Protein AF-A0A9X3PPE7-F1 (afdb_monomer_lite)

Radius of gyration: 12.94 Å; chains: 1; bounding box: 35×31×33 Å

Organism: NCBI:txid256034

Sequence (92 aa):
MNPERIVLGRFTLEHRRIEVYQVAGGSTTSVRLRRIGPEPAVDLGYINRIGSPFARLHLYRAEWSKSLRRIAVDHTTRIWSHAARHEAEVEG

Secondary structure (DSSP, 8-state):
-PPPEEEEEEEEETTEEEEEEEETTS-TT-EEEEEEESSSPEEEEEEESTTSTT-EEEESS----HHHHHHHHHHHHHHHHHHHHHHHHH--

Structure (mmCIF, N/CA/C/O backbone):
data_AF-A0A9X3PPE7-F1
#
_entry.id   AF-A0A9X3PPE7-F1
#
loop_
_atom_site.group_PDB
_atom_site.id
_atom_site.type_symbol
_atom_site.label_atom_id
_atom_site.label_alt_id
_atom_site.label_comp_id
_atom_site.label_asym_id
_atom_site.label_entity_id
_atom_site.label_seq_id
_atom_site.pdbx_PDB_ins_code
_atom_site.Cartn_x
_atom_site.Cartn_y
_atom_site.Cartn_z
_atom_site.occupancy
_atom_site.B_iso_or_equiv
_atom_site.auth_seq_id
_atom_site.auth_comp_id
_atom_site.auth_asym_id
_atom_site.auth_atom_id
_atom_site.pdbx_PDB_model_num
ATOM 1 N N . MET A 1 1 ? 6.331 10.694 -21.206 1.00 50.62 1 MET A N 1
ATOM 2 C CA . MET A 1 1 ? 6.121 9.241 -21.029 1.00 50.62 1 MET A CA 1
ATOM 3 C C . MET A 1 1 ? 5.657 9.001 -19.604 1.00 50.62 1 MET A C 1
ATOM 5 O O . MET A 1 1 ? 6.265 9.553 -18.696 1.00 50.62 1 MET A O 1
ATOM 9 N N . ASN A 1 2 ? 4.564 8.263 -19.398 1.00 61.16 2 ASN A N 1
ATOM 10 C CA . ASN A 1 2 ? 4.196 7.834 -18.048 1.00 61.16 2 ASN A CA 1
ATOM 11 C C . ASN A 1 2 ? 5.215 6.780 -17.601 1.00 61.16 2 ASN A C 1
ATOM 13 O O . ASN A 1 2 ? 5.463 5.860 -18.378 1.00 61.16 2 ASN A O 1
ATOM 17 N N . PRO A 1 3 ? 5.819 6.908 -16.409 1.00 72.06 3 PRO A N 1
ATOM 18 C CA . PRO A 1 3 ? 6.760 5.908 -15.936 1.00 72.06 3 PRO A CA 1
ATOM 19 C C . PRO A 1 3 ? 6.060 4.553 -15.817 1.00 72.06 3 PRO A C 1
ATOM 21 O O . PRO A 1 3 ? 4.904 4.481 -15.379 1.00 72.06 3 PRO A O 1
ATOM 24 N N . GLU A 1 4 ? 6.763 3.499 -16.217 1.00 86.62 4 GLU A N 1
ATOM 25 C CA . GLU A 1 4 ? 6.275 2.131 -16.112 1.00 86.62 4 GLU A CA 1
ATOM 26 C C . GLU A 1 4 ? 6.009 1.775 -14.641 1.00 86.62 4 GLU A C 1
ATOM 28 O O . GLU A 1 4 ? 6.740 2.180 -13.729 1.00 86.62 4 GLU A O 1
ATOM 33 N N . ARG A 1 5 ? 4.890 1.086 -14.404 1.00 91.62 5 ARG A N 1
ATOM 34 C CA . ARG A 1 5 ? 4.392 0.752 -13.067 1.00 91.62 5 ARG A CA 1
ATOM 35 C C . ARG A 1 5 ? 4.511 -0.751 -12.864 1.00 91.62 5 ARG A C 1
ATOM 37 O O . ARG A 1 5 ? 3.889 -1.509 -13.599 1.00 91.62 5 ARG A O 1
ATOM 44 N N . ILE A 1 6 ? 5.234 -1.156 -11.828 1.00 93.25 6 ILE A N 1
ATOM 45 C CA . ILE A 1 6 ? 5.348 -2.555 -11.414 1.00 93.25 6 ILE A CA 1
ATOM 46 C C . ILE A 1 6 ? 4.317 -2.780 -10.311 1.00 93.25 6 ILE A C 1
ATOM 48 O O . ILE A 1 6 ? 4.453 -2.248 -9.207 1.00 93.25 6 ILE A O 1
ATOM 52 N N . VAL A 1 7 ? 3.236 -3.496 -10.621 1.00 94.81 7 VAL A N 1
ATOM 53 C CA . VAL A 1 7 ? 2.175 -3.785 -9.648 1.00 94.81 7 VAL A CA 1
ATOM 54 C C . VAL A 1 7 ? 2.651 -4.879 -8.700 1.00 94.81 7 VAL A C 1
ATOM 56 O O . VAL A 1 7 ? 2.870 -6.007 -9.121 1.00 94.81 7 VAL A O 1
ATOM 59 N N . LEU A 1 8 ? 2.761 -4.546 -7.415 1.00 94.88 8 LEU A N 1
ATOM 60 C CA . LEU A 1 8 ? 3.166 -5.491 -6.372 1.00 94.88 8 LEU A CA 1
ATOM 61 C C . LEU A 1 8 ? 1.983 -6.312 -5.859 1.00 94.88 8 LEU A C 1
ATOM 63 O O . LEU A 1 8 ? 2.134 -7.442 -5.410 1.00 94.88 8 LEU A O 1
ATOM 67 N N . GLY A 1 9 ? 0.788 -5.724 -5.876 1.00 96.56 9 GLY A N 1
ATOM 68 C CA . GLY A 1 9 ? -0.409 -6.387 -5.387 1.00 96.56 9 GLY A CA 1
ATOM 69 C C . GLY A 1 9 ? -1.582 -5.440 -5.208 1.00 96.56 9 GLY A C 1
ATOM 70 O O . GLY A 1 9 ? -1.527 -4.251 -5.531 1.00 96.56 9 GLY A O 1
ATOM 71 N N . ARG A 1 10 ? -2.687 -5.988 -4.705 1.00 97.44 10 ARG A N 1
ATOM 72 C CA . ARG A 1 10 ? -3.953 -5.271 -4.540 1.00 97.44 10 ARG A CA 1
ATOM 73 C C . ARG A 1 10 ? -4.617 -5.662 -3.228 1.00 97.44 10 ARG A C 1
ATOM 75 O O . ARG A 1 10 ? -4.509 -6.804 -2.796 1.00 97.44 10 ARG A O 1
ATOM 82 N N . PHE A 1 11 ? -5.339 -4.728 -2.620 1.00 97.44 11 PHE A N 1
ATOM 83 C CA . PHE A 1 11 ? -6.168 -4.993 -1.447 1.00 97.44 11 PHE A CA 1
ATOM 84 C C . PHE A 1 11 ? -7.439 -4.145 -1.460 1.00 97.44 11 PHE A C 1
ATOM 86 O O . PHE A 1 11 ? -7.536 -3.147 -2.176 1.00 97.44 11 PHE A O 1
ATOM 93 N N . THR A 1 12 ? -8.420 -4.547 -0.660 1.00 96.00 12 THR A N 1
ATOM 94 C CA . THR A 1 12 ? -9.650 -3.781 -0.460 1.00 96.00 12 THR A CA 1
ATOM 95 C C . THR A 1 12 ? -9.541 -2.983 0.833 1.00 96.00 12 THR A C 1
ATOM 97 O O . THR A 1 12 ? -9.169 -3.523 1.872 1.00 96.00 12 THR A O 1
ATOM 100 N N . LEU A 1 13 ? -9.869 -1.697 0.769 1.00 94.25 13 LEU A N 1
ATOM 101 C CA . LEU A 1 13 ? -9.977 -0.807 1.916 1.00 94.25 13 LEU A CA 1
ATOM 102 C C . LEU A 1 13 ? -11.378 -0.200 1.908 1.00 94.25 13 LEU A C 1
ATOM 104 O O . LEU A 1 13 ? -11.675 0.671 1.088 1.00 94.25 13 LEU A O 1
ATOM 108 N N . GLU A 1 14 ? -12.241 -0.678 2.803 1.00 92.94 14 GLU A N 1
ATOM 109 C CA . GLU A 1 14 ? -13.679 -0.376 2.784 1.00 92.94 14 GLU A CA 1
ATOM 110 C C . GLU A 1 14 ? -14.308 -0.771 1.431 1.00 92.94 14 GLU A C 1
ATOM 112 O O . GLU A 1 14 ? -14.241 -1.926 1.029 1.00 92.94 14 GLU A O 1
ATOM 117 N N . HIS A 1 15 ? -14.889 0.182 0.699 1.00 92.06 15 HIS A N 1
ATOM 118 C CA . HIS A 1 15 ? -15.454 -0.005 -0.642 1.00 92.06 15 HIS A CA 1
ATOM 119 C C . HIS A 1 15 ? -14.434 0.266 -1.765 1.00 92.06 15 HIS A C 1
ATOM 121 O O . HIS A 1 15 ? -14.794 0.289 -2.942 1.00 92.06 15 HIS A O 1
ATOM 127 N N . ARG A 1 16 ? -13.167 0.544 -1.426 1.00 93.56 16 ARG A N 1
ATOM 128 C CA . ARG A 1 16 ? -12.128 0.947 -2.383 1.00 93.56 16 ARG A CA 1
ATOM 129 C C . ARG A 1 16 ? -11.223 -0.230 -2.709 1.00 93.56 16 ARG A C 1
ATOM 131 O O . ARG A 1 16 ? -10.695 -0.878 -1.812 1.00 93.56 16 ARG A O 1
ATOM 138 N N . ARG A 1 17 ? -10.965 -0.451 -3.994 1.00 96.44 17 ARG A N 1
ATOM 139 C CA . ARG A 1 17 ? -9.924 -1.368 -4.469 1.00 96.44 17 ARG A CA 1
ATOM 140 C C . ARG A 1 17 ? -8.640 -0.580 -4.655 1.00 96.44 17 ARG A C 1
ATOM 142 O O . ARG A 1 17 ? -8.605 0.357 -5.455 1.00 96.44 17 ARG A O 1
ATOM 149 N N . ILE A 1 18 ? -7.617 -0.938 -3.894 1.00 97.00 18 ILE A N 1
ATOM 150 C CA . ILE A 1 18 ? -6.322 -0.270 -3.875 1.00 97.00 18 ILE A CA 1
ATOM 151 C C . ILE A 1 18 ? -5.295 -1.155 -4.572 1.00 97.00 18 ILE A C 1
ATOM 153 O O . ILE A 1 18 ? -5.154 -2.332 -4.253 1.00 97.00 18 ILE A O 1
ATOM 157 N N . GLU A 1 19 ? -4.579 -0.576 -5.522 1.00 97.25 19 GLU A N 1
ATOM 158 C CA . GLU A 1 19 ? -3.405 -1.145 -6.164 1.00 97.25 19 GLU A CA 1
ATOM 159 C C . GLU A 1 19 ? -2.149 -0.553 -5.530 1.00 97.25 19 GLU A C 1
ATOM 161 O O . GLU A 1 19 ? -2.027 0.668 -5.382 1.00 97.25 19 GLU A O 1
ATOM 166 N N . VAL A 1 20 ? -1.231 -1.435 -5.147 1.00 97.06 20 VAL A N 1
ATOM 167 C CA . VAL 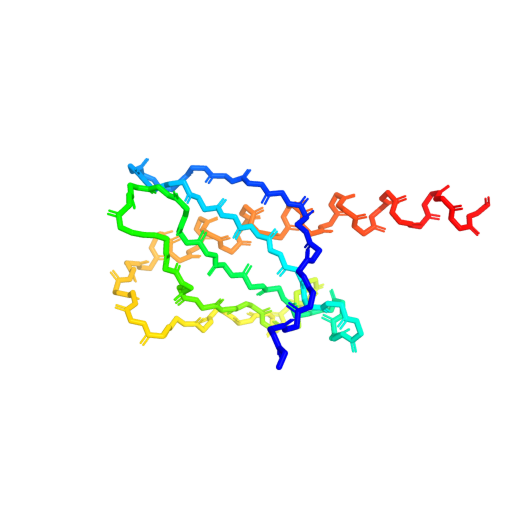A 1 20 ? 0.094 -1.092 -4.644 1.00 97.06 20 VAL A CA 1
ATOM 168 C C . VAL A 1 20 ? 1.087 -1.340 -5.762 1.00 97.06 20 VAL A C 1
ATOM 170 O O . VAL A 1 20 ? 1.138 -2.438 -6.318 1.00 97.06 20 VAL A O 1
ATOM 173 N N . TYR A 1 21 ? 1.876 -0.328 -6.096 1.00 95.38 21 TYR A N 1
ATOM 174 C CA . TYR A 1 21 ? 2.828 -0.424 -7.194 1.00 95.38 21 TYR A CA 1
ATOM 175 C C . TYR A 1 21 ? 4.103 0.370 -6.919 1.00 95.38 21 TYR A C 1
ATOM 177 O O . TYR A 1 21 ? 4.103 1.338 -6.154 1.00 95.38 21 TYR A O 1
ATOM 185 N N . GLN A 1 22 ? 5.187 -0.021 -7.574 1.00 94.44 22 GLN A N 1
ATOM 186 C CA . GLN A 1 22 ? 6.427 0.741 -7.657 1.00 94.44 22 GLN A CA 1
ATOM 187 C C . GLN A 1 22 ? 6.562 1.380 -9.034 1.00 94.44 22 GLN A C 1
ATOM 189 O O . GLN A 1 22 ? 5.922 0.979 -10.007 1.00 94.44 22 GLN A O 1
ATOM 194 N N . VAL A 1 23 ? 7.395 2.410 -9.107 1.00 91.88 23 VAL A N 1
ATOM 195 C CA . VAL A 1 23 ? 7.819 2.983 -10.383 1.00 91.88 23 VAL A CA 1
ATOM 196 C C . VAL A 1 23 ? 9.065 2.228 -10.835 1.00 91.88 23 VAL A C 1
ATOM 198 O O . VAL A 1 23 ? 10.015 2.146 -10.059 1.00 91.88 23 VAL A O 1
ATOM 201 N N . ALA A 1 24 ? 9.065 1.697 -12.059 1.00 86.88 24 ALA A N 1
ATOM 202 C CA . ALA A 1 24 ? 10.235 1.037 -12.637 1.00 86.88 24 ALA A CA 1
ATOM 203 C C . ALA A 1 24 ? 11.435 2.000 -12.668 1.00 86.88 24 ALA A C 1
ATOM 205 O O . ALA A 1 24 ? 11.282 3.184 -12.980 1.00 86.88 24 ALA A O 1
ATOM 206 N N . GLY A 1 25 ? 12.617 1.513 -12.278 1.00 83.75 25 GLY A N 1
ATOM 207 C CA . GLY A 1 25 ? 13.815 2.345 -12.082 1.00 83.75 25 GLY A CA 1
ATOM 208 C C . GLY A 1 25 ? 13.731 3.323 -10.897 1.00 83.75 25 GLY A C 1
ATOM 209 O O . GLY A 1 25 ? 14.629 4.138 -10.699 1.00 83.75 25 GLY A O 1
ATOM 210 N N . GLY A 1 26 ? 12.649 3.273 -10.115 1.00 82.56 26 GLY A N 1
ATOM 211 C CA . GLY A 1 26 ? 12.472 4.029 -8.882 1.00 82.56 26 GLY A CA 1
ATOM 212 C C . GLY A 1 26 ? 12.992 3.284 -7.651 1.00 82.56 26 GLY A C 1
ATOM 213 O O . GLY A 1 26 ? 13.549 2.195 -7.723 1.00 82.56 26 GLY A O 1
ATOM 214 N N . SER A 1 27 ? 12.785 3.882 -6.478 1.00 84.50 27 SER A N 1
ATOM 215 C CA . SER A 1 27 ? 13.164 3.259 -5.207 1.00 84.50 27 SER A CA 1
ATOM 216 C C . SER A 1 27 ? 12.261 2.067 -4.871 1.00 84.50 27 SER A C 1
ATOM 218 O O . SER A 1 27 ? 11.051 2.234 -4.721 1.00 84.50 27 SER A O 1
ATOM 220 N N . THR A 1 28 ? 12.864 0.900 -4.631 1.00 86.06 28 THR A N 1
ATOM 221 C CA . THR A 1 28 ? 12.182 -0.323 -4.160 1.00 86.06 28 THR A CA 1
ATOM 222 C C . THR A 1 28 ? 11.637 -0.199 -2.733 1.00 86.06 28 THR A C 1
ATOM 224 O O . THR A 1 28 ? 10.787 -0.975 -2.303 1.00 86.06 28 THR A O 1
ATOM 227 N N . THR A 1 29 ? 12.066 0.821 -1.987 1.00 90.25 29 THR A N 1
ATOM 228 C CA . THR A 1 29 ? 11.542 1.149 -0.652 1.00 90.25 29 THR A CA 1
ATOM 229 C C . THR A 1 29 ? 10.517 2.288 -0.692 1.00 90.25 29 THR A C 1
ATOM 231 O O . THR A 1 29 ? 10.128 2.819 0.352 1.00 90.25 29 THR A O 1
ATOM 234 N N . SER A 1 30 ? 10.044 2.669 -1.883 1.00 93.75 30 SER A N 1
ATOM 235 C CA . SER A 1 30 ? 8.969 3.641 -2.076 1.00 93.75 30 SER A CA 1
ATOM 236 C C . SER A 1 30 ? 7.839 3.024 -2.893 1.00 93.75 30 SER A C 1
ATOM 238 O O . SER A 1 30 ? 7.980 2.768 -4.086 1.00 93.75 30 SER A O 1
ATOM 240 N N . VAL A 1 31 ? 6.695 2.802 -2.253 1.00 95.50 31 VAL A N 1
ATOM 241 C CA . VAL A 1 31 ? 5.524 2.179 -2.884 1.00 95.50 31 VAL A CA 1
ATOM 242 C C . VAL A 1 31 ? 4.383 3.174 -2.980 1.00 95.50 31 VAL A C 1
ATOM 244 O O . VAL A 1 31 ? 4.148 3.971 -2.075 1.00 95.50 31 VAL A O 1
ATOM 247 N N . ARG A 1 32 ? 3.656 3.145 -4.088 1.00 95.81 32 ARG A N 1
ATOM 248 C CA . ARG A 1 32 ? 2.527 4.032 -4.360 1.00 95.81 32 ARG A CA 1
ATOM 249 C C . ARG A 1 32 ? 1.213 3.295 -4.181 1.00 95.81 32 ARG A C 1
ATOM 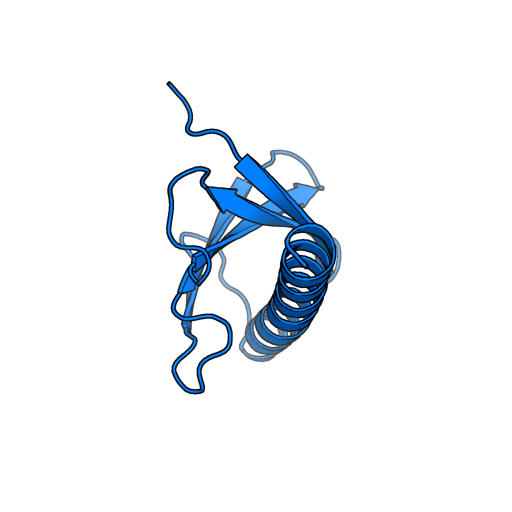251 O O . ARG A 1 32 ? 1.128 2.094 -4.415 1.00 95.81 32 ARG A O 1
ATOM 258 N N . LEU A 1 33 ? 0.190 4.042 -3.777 1.00 96.12 33 LEU A N 1
ATOM 259 C CA . LEU A 1 33 ? -1.174 3.555 -3.627 1.00 96.12 33 LEU A CA 1
ATOM 260 C C . LEU A 1 33 ? -2.053 4.230 -4.674 1.00 96.12 33 LEU A C 1
ATOM 262 O O . LEU A 1 33 ? -2.121 5.460 -4.735 1.00 96.12 33 LEU A O 1
ATOM 266 N N . ARG A 1 34 ? -2.780 3.433 -5.452 1.00 95.31 34 ARG A N 1
ATOM 267 C CA . ARG A 1 34 ? -3.775 3.902 -6.419 1.00 95.31 34 ARG A CA 1
ATOM 268 C C . ARG A 1 34 ? -5.120 3.270 -6.124 1.00 95.31 34 ARG A C 1
ATOM 270 O O . ARG A 1 34 ? -5.233 2.054 -6.067 1.00 95.31 34 ARG A O 1
ATOM 277 N N . ARG A 1 35 ? -6.169 4.076 -5.986 1.00 95.38 35 ARG A N 1
ATOM 278 C CA . ARG A 1 35 ? -7.537 3.558 -6.038 1.00 95.38 35 ARG A CA 1
ATOM 279 C C . ARG A 1 35 ? -7.832 3.193 -7.485 1.00 95.38 35 ARG A C 1
ATOM 281 O O . ARG A 1 35 ? -7.815 4.075 -8.334 1.00 95.38 35 ARG A O 1
ATOM 288 N N . ILE A 1 36 ? -8.123 1.929 -7.753 1.00 95.62 36 ILE A N 1
ATOM 289 C CA . ILE A 1 36 ? -8.532 1.431 -9.076 1.00 95.62 36 ILE A CA 1
ATOM 290 C C . ILE A 1 36 ? -10.036 1.141 -9.153 1.00 95.62 36 ILE A C 1
ATOM 292 O O . ILE A 1 36 ? -10.555 0.875 -10.226 1.00 95.62 36 ILE A O 1
ATOM 296 N N . GLY A 1 37 ? -10.741 1.202 -8.022 1.00 93.19 37 GLY A N 1
ATOM 297 C CA . GLY A 1 37 ? -12.193 1.072 -7.963 1.00 93.19 37 GLY A CA 1
ATOM 298 C C . GLY A 1 37 ? -12.758 1.661 -6.663 1.00 93.19 37 GLY A C 1
ATOM 299 O O . GLY A 1 37 ? -12.077 1.569 -5.637 1.00 93.19 37 GLY A O 1
ATOM 300 N N . PRO A 1 38 ? -13.963 2.259 -6.673 1.00 91.50 38 PRO A N 1
ATOM 301 C CA . PRO A 1 38 ? -14.747 2.605 -7.864 1.00 91.50 38 PRO A CA 1
ATOM 302 C C . PRO A 1 38 ? -14.033 3.654 -8.735 1.00 91.50 38 PRO A C 1
ATOM 304 O O . PRO A 1 38 ? -13.109 4.338 -8.276 1.00 91.50 38 PRO A O 1
ATOM 307 N N . GLU A 1 39 ? -14.429 3.732 -10.003 1.00 88.62 39 GLU A N 1
ATOM 308 C CA . GLU A 1 39 ? -13.883 4.696 -10.958 1.00 88.62 39 GLU A CA 1
ATOM 309 C C . GLU A 1 39 ? -14.187 6.153 -10.548 1.00 88.62 39 GLU A C 1
ATOM 311 O O . GLU A 1 39 ? -15.160 6.407 -9.836 1.00 88.62 39 GLU A O 1
ATOM 316 N N . PRO A 1 40 ? -13.357 7.131 -10.958 1.00 89.50 40 PRO A N 1
ATOM 317 C CA . PRO A 1 40 ? -12.140 6.981 -11.757 1.00 89.50 40 PRO A CA 1
ATOM 318 C C . PRO A 1 40 ? -10.966 6.433 -10.938 1.00 89.50 40 PRO A C 1
ATOM 320 O O . PRO A 1 40 ? -10.924 6.558 -9.707 1.00 89.50 40 PRO A O 1
ATOM 323 N N . ALA A 1 41 ? -9.983 5.855 -11.629 1.00 92.06 41 ALA A N 1
ATOM 324 C CA . ALA A 1 41 ? -8.740 5.444 -10.996 1.00 92.06 41 ALA A CA 1
ATOM 325 C C . ALA A 1 41 ? -7.923 6.676 -10.569 1.00 92.06 41 ALA A C 1
ATOM 327 O O . ALA A 1 41 ? -7.641 7.551 -11.386 1.00 92.06 41 ALA A O 1
ATOM 328 N N . VAL A 1 42 ? -7.524 6.743 -9.299 1.00 92.81 42 VAL A N 1
ATOM 329 C CA . VAL A 1 42 ? -6.878 7.923 -8.700 1.00 92.81 42 VAL A CA 1
ATOM 330 C C . VAL A 1 42 ? -5.657 7.503 -7.896 1.00 92.81 42 VAL A C 1
ATOM 332 O O . VAL A 1 42 ? -5.756 6.648 -7.016 1.00 92.81 42 VAL A O 1
ATOM 335 N N . ASP A 1 43 ? -4.512 8.125 -8.171 1.00 93.56 43 ASP A N 1
ATOM 336 C CA . ASP A 1 43 ? -3.317 7.975 -7.341 1.00 93.56 43 ASP A CA 1
ATOM 337 C C . ASP A 1 43 ? -3.566 8.670 -5.988 1.00 93.56 43 ASP A C 1
ATOM 339 O O . ASP A 1 43 ? -3.867 9.863 -5.913 1.00 93.56 43 ASP A O 1
ATOM 343 N N . LEU A 1 44 ? -3.506 7.897 -4.905 1.00 94.19 44 LEU A N 1
ATOM 344 C CA . LEU A 1 44 ? -3.877 8.341 -3.561 1.00 94.19 44 LEU A CA 1
ATOM 345 C C . LEU A 1 44 ? -2.693 8.923 -2.800 1.00 94.19 44 LEU A C 1
ATOM 347 O O . LEU A 1 44 ? -2.873 9.823 -1.977 1.00 94.19 44 LEU A O 1
ATOM 351 N N . GLY A 1 45 ? -1.500 8.388 -3.048 1.00 95.00 45 GLY A N 1
ATOM 352 C CA . GLY A 1 45 ? -0.323 8.695 -2.257 1.00 95.00 45 GLY A CA 1
ATOM 353 C C . GLY A 1 45 ? 0.770 7.643 -2.375 1.00 95.00 45 GLY A C 1
ATOM 354 O O . GLY A 1 45 ? 0.783 6.831 -3.303 1.00 95.00 45 GLY A O 1
ATOM 355 N N . TYR A 1 46 ? 1.686 7.658 -1.415 1.00 95.88 46 TYR A N 1
ATOM 356 C CA . TYR A 1 46 ? 2.814 6.738 -1.348 1.00 95.88 46 TYR A CA 1
ATOM 357 C C . TYR A 1 46 ? 3.263 6.489 0.092 1.00 95.88 46 TYR A C 1
ATOM 359 O O . TYR A 1 46 ? 3.004 7.293 0.988 1.00 95.88 46 TYR A O 1
ATOM 367 N N . ILE A 1 47 ? 3.965 5.381 0.303 1.00 95.62 47 ILE A N 1
ATOM 368 C CA . ILE A 1 47 ? 4.733 5.098 1.512 1.00 95.62 47 ILE A CA 1
ATOM 369 C C . ILE A 1 47 ? 6.206 5.129 1.135 1.00 95.62 47 ILE A C 1
ATOM 371 O O . ILE A 1 47 ? 6.627 4.399 0.240 1.00 95.62 47 ILE A O 1
ATOM 375 N N . ASN A 1 48 ? 6.986 5.968 1.812 1.00 94.62 48 ASN A N 1
ATOM 376 C CA . ASN A 1 48 ? 8.440 5.962 1.684 1.00 94.62 48 ASN A CA 1
ATOM 377 C C . ASN A 1 48 ? 9.084 5.112 2.781 1.00 94.62 48 ASN A C 1
ATOM 379 O O . ASN A 1 48 ? 8.501 4.916 3.850 1.00 94.62 48 ASN A O 1
ATOM 383 N N . ARG A 1 49 ? 10.310 4.646 2.516 1.00 92.06 49 ARG A N 1
ATOM 384 C CA . ARG A 1 49 ? 11.107 3.836 3.448 1.00 92.06 49 ARG A CA 1
ATOM 385 C C . ARG A 1 49 ? 10.320 2.624 3.962 1.00 92.06 49 ARG A C 1
ATOM 387 O O . ARG A 1 49 ? 10.391 2.299 5.145 1.00 92.06 49 ARG A O 1
ATOM 394 N N . ILE A 1 50 ? 9.518 1.993 3.101 1.00 91.69 50 ILE A N 1
ATOM 395 C CA . ILE A 1 50 ? 8.757 0.803 3.491 1.00 91.69 50 ILE A CA 1
ATOM 396 C C . ILE A 1 50 ? 9.722 -0.316 3.910 1.00 91.69 50 ILE A C 1
ATOM 398 O O . ILE A 1 50 ? 10.828 -0.408 3.382 1.00 91.69 50 ILE A O 1
ATOM 402 N N . GLY A 1 51 ? 9.340 -1.090 4.929 1.00 87.31 51 GLY A N 1
ATOM 403 C CA . GLY A 1 51 ? 10.233 -2.044 5.600 1.00 87.31 51 GLY A CA 1
ATOM 404 C C . GLY A 1 51 ? 11.113 -1.439 6.701 1.00 87.31 51 GLY A C 1
ATOM 405 O O . GLY A 1 51 ? 11.776 -2.177 7.422 1.00 87.31 51 GLY A O 1
ATOM 406 N N . SER A 1 52 ? 11.102 -0.114 6.883 1.00 90.12 52 SER A N 1
ATOM 407 C CA . SER A 1 52 ? 11.792 0.569 7.983 1.00 90.12 52 SER A CA 1
ATOM 408 C C . SER A 1 52 ? 10.828 0.936 9.123 1.00 90.12 52 SER A C 1
ATOM 410 O O . SER A 1 52 ? 9.675 1.284 8.850 1.00 90.12 52 SER A O 1
ATOM 412 N N . PRO A 1 53 ? 11.300 1.020 10.386 1.00 87.12 53 PRO A N 1
ATOM 413 C CA . PRO A 1 53 ? 10.551 1.650 11.481 1.00 87.12 53 PRO A CA 1
ATOM 414 C C . PRO A 1 53 ? 10.133 3.102 11.195 1.00 87.12 53 PRO A C 1
ATOM 416 O O . PRO A 1 53 ? 9.224 3.628 11.831 1.00 87.12 53 PRO A O 1
ATOM 419 N N . PHE A 1 54 ? 10.790 3.759 10.235 1.00 89.00 54 PHE A N 1
ATOM 420 C CA . PHE A 1 54 ? 10.521 5.142 9.843 1.00 89.00 54 PHE A CA 1
ATOM 421 C C . PHE A 1 54 ? 9.598 5.274 8.626 1.00 89.00 54 PHE A C 1
ATOM 423 O O . PHE A 1 54 ? 9.555 6.354 8.029 1.00 89.00 54 PHE A O 1
ATOM 430 N N . ALA A 1 55 ? 8.893 4.209 8.231 1.00 91.12 55 ALA A N 1
ATOM 431 C CA . ALA A 1 55 ? 7.959 4.245 7.112 1.00 91.12 55 ALA A CA 1
ATOM 432 C C . ALA A 1 55 ? 6.856 5.295 7.334 1.00 91.12 55 ALA A C 1
ATOM 434 O O . ALA A 1 55 ? 6.245 5.359 8.405 1.00 91.12 55 ALA A O 1
ATOM 435 N N . ARG A 1 56 ? 6.578 6.128 6.321 1.00 93.44 56 ARG A N 1
ATOM 436 C CA . ARG A 1 56 ? 5.537 7.168 6.406 1.00 93.44 56 ARG A CA 1
ATOM 437 C C . ARG A 1 56 ? 4.589 7.110 5.222 1.00 93.44 56 ARG A C 1
ATOM 439 O O . ARG A 1 56 ? 5.020 7.136 4.074 1.00 93.44 56 ARG A O 1
ATOM 446 N N . LEU A 1 57 ? 3.289 7.098 5.519 1.00 94.44 57 LEU A N 1
ATOM 447 C CA . LEU A 1 57 ? 2.226 7.240 4.528 1.00 94.44 57 LEU A CA 1
ATOM 448 C C . LEU A 1 57 ? 1.961 8.719 4.229 1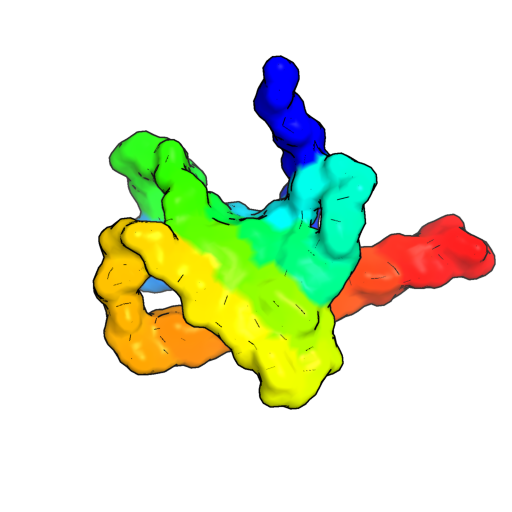.00 94.44 57 LEU A C 1
ATOM 450 O O . LEU A 1 57 ? 1.523 9.475 5.099 1.00 94.44 57 LEU A O 1
ATOM 454 N N . HIS A 1 58 ? 2.153 9.094 2.971 1.00 94.75 58 HIS A N 1
ATOM 455 C CA . HIS A 1 58 ? 1.850 10.403 2.412 1.00 94.75 58 HIS A CA 1
ATOM 456 C C . HIS A 1 58 ? 0.639 10.281 1.483 1.00 94.75 58 HIS A C 1
ATOM 458 O O . HIS A 1 58 ? 0.677 9.507 0.533 1.00 94.75 58 HIS A O 1
ATOM 464 N N . LEU A 1 59 ? -0.433 11.033 1.746 1.00 93.81 59 LEU A N 1
ATOM 465 C CA . LEU A 1 59 ? -1.648 11.048 0.922 1.00 93.81 59 LEU A CA 1
ATOM 466 C C . LEU A 1 59 ? -1.790 12.412 0.241 1.00 93.81 59 LEU A C 1
ATOM 468 O O . LEU A 1 59 ? -1.593 13.432 0.894 1.00 93.81 59 LEU A O 1
ATOM 472 N N . TYR A 1 60 ? -2.140 12.429 -1.047 1.00 87.62 60 TYR A N 1
ATOM 473 C CA . TYR A 1 60 ? -2.262 13.667 -1.829 1.00 87.62 60 TYR A CA 1
ATOM 474 C C . TYR A 1 60 ? -3.596 14.381 -1.610 1.00 87.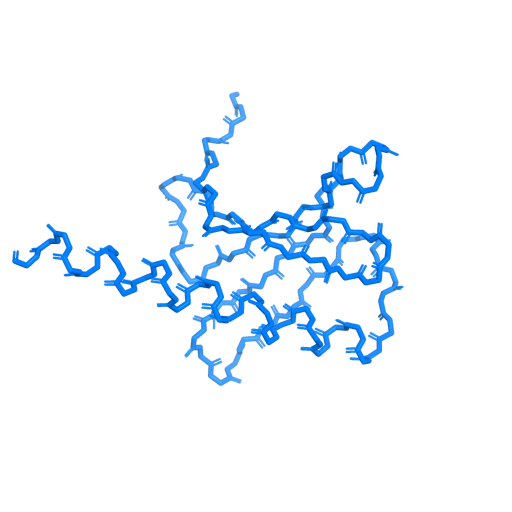62 60 TYR A C 1
ATOM 476 O O . TYR A 1 60 ? -3.633 15.594 -1.443 1.00 87.62 60 TYR A O 1
ATOM 484 N N . ARG A 1 61 ? -4.701 13.629 -1.673 1.00 73.12 61 ARG A N 1
ATOM 485 C CA . ARG A 1 61 ? -6.078 14.164 -1.637 1.00 73.12 61 ARG A CA 1
ATOM 486 C C . ARG A 1 61 ? -7.024 13.364 -0.744 1.00 73.12 61 ARG A C 1
ATOM 488 O O . ARG A 1 61 ? -8.196 13.695 -0.635 1.00 73.12 61 ARG A O 1
ATOM 495 N N . ALA A 1 62 ? -6.541 12.271 -0.160 1.00 72.19 62 ALA A N 1
ATOM 496 C CA . ALA A 1 62 ? -7.375 11.363 0.607 1.00 72.19 62 ALA A CA 1
ATOM 497 C C . ALA A 1 62 ? -7.340 11.725 2.094 1.00 72.19 62 ALA A C 1
ATOM 499 O O . ALA A 1 62 ? -6.322 11.550 2.770 1.00 72.19 62 ALA A O 1
ATOM 500 N N . GLU A 1 63 ? -8.479 12.168 2.618 1.00 77.69 63 GLU A N 1
ATOM 501 C CA . GLU A 1 63 ? -8.704 12.249 4.058 1.00 77.69 63 GLU A CA 1
ATOM 502 C C . GLU A 1 63 ? -9.081 10.864 4.582 1.00 77.69 63 GLU A C 1
ATOM 504 O O . GLU A 1 63 ? -10.241 10.468 4.656 1.00 77.69 63 GLU A O 1
ATOM 509 N N . TRP A 1 64 ? -8.059 10.069 4.890 1.00 90.12 64 TRP A N 1
ATOM 510 C CA . TRP A 1 64 ? -8.236 8.820 5.622 1.00 90.12 64 TRP A CA 1
ATOM 511 C C . TRP A 1 64 ? -8.120 9.064 7.116 1.00 90.12 64 TRP A C 1
ATOM 513 O O . TRP A 1 64 ? -7.163 9.700 7.580 1.00 90.12 64 TRP A O 1
ATOM 523 N N . SER A 1 65 ? -9.061 8.487 7.862 1.00 90.88 65 SER A N 1
ATOM 524 C CA . SER A 1 65 ? -8.990 8.404 9.315 1.00 90.88 65 SER A CA 1
ATOM 525 C C . SER A 1 65 ? -7.710 7.680 9.754 1.00 90.88 65 SER A C 1
ATOM 527 O O . SER A 1 65 ? -7.085 6.931 8.994 1.00 90.88 65 SER A O 1
ATOM 529 N N . LYS A 1 66 ? -7.302 7.883 11.011 1.00 90.62 66 LYS A N 1
ATOM 530 C CA . LYS A 1 66 ? -6.099 7.238 11.563 1.00 90.62 66 LYS A CA 1
ATOM 531 C C . LYS A 1 66 ? -6.158 5.707 11.463 1.00 90.62 66 LYS A C 1
ATOM 533 O O . LYS A 1 66 ? -5.141 5.086 11.162 1.00 90.62 66 LYS A O 1
ATOM 538 N N . SER A 1 67 ? -7.333 5.108 11.669 1.00 92.75 67 SER A N 1
ATOM 539 C CA . SER A 1 67 ? -7.532 3.659 11.541 1.00 92.75 67 SER A CA 1
ATOM 540 C C . SER A 1 67 ? -7.319 3.185 10.104 1.00 92.75 67 SER A C 1
ATOM 542 O O . SER A 1 67 ? -6.538 2.263 9.885 1.00 92.75 67 SER A O 1
ATOM 544 N N . LEU A 1 68 ? -7.913 3.862 9.117 1.00 93.94 68 LEU A N 1
ATOM 545 C CA . LEU A 1 68 ? -7.739 3.522 7.702 1.00 93.94 68 LEU A CA 1
ATOM 546 C C . LEU A 1 68 ? -6.291 3.672 7.242 1.00 93.94 68 LEU A C 1
ATOM 548 O O . LEU A 1 68 ? -5.784 2.817 6.522 1.00 93.94 68 LEU A O 1
ATOM 552 N N . ARG A 1 69 ? -5.596 4.720 7.701 1.00 93.75 69 ARG A N 1
ATOM 553 C CA . ARG A 1 69 ? -4.161 4.893 7.438 1.00 93.75 69 ARG A CA 1
ATOM 554 C C . ARG A 1 69 ? -3.352 3.720 7.981 1.00 93.75 69 ARG A C 1
ATOM 556 O O . ARG A 1 69 ? -2.504 3.198 7.266 1.00 93.75 69 ARG A O 1
ATOM 563 N N . ARG A 1 70 ? -3.627 3.286 9.216 1.00 93.81 70 ARG A N 1
ATOM 564 C CA . ARG A 1 70 ? -2.940 2.146 9.838 1.00 93.81 70 ARG A CA 1
ATOM 565 C C . ARG A 1 70 ? -3.172 0.851 9.060 1.00 93.81 70 ARG A C 1
ATOM 567 O O . ARG A 1 70 ? -2.206 0.156 8.770 1.00 93.81 70 ARG A O 1
ATOM 574 N N . ILE A 1 71 ? -4.421 0.562 8.692 1.00 95.06 71 ILE A N 1
ATOM 575 C CA . ILE A 1 71 ? -4.774 -0.621 7.893 1.00 95.06 71 ILE A CA 1
ATOM 576 C C . ILE A 1 71 ? -4.059 -0.568 6.539 1.00 95.06 71 ILE A C 1
ATOM 578 O O . ILE A 1 71 ? -3.406 -1.529 6.147 1.00 95.06 71 ILE A O 1
ATOM 582 N N . ALA A 1 72 ? -4.109 0.570 5.846 1.00 94.56 72 ALA A N 1
ATOM 583 C CA . ALA A 1 72 ? -3.451 0.715 4.555 1.00 94.56 72 ALA A CA 1
ATOM 584 C C . ALA A 1 72 ? -1.935 0.496 4.637 1.00 94.56 72 ALA A C 1
ATOM 586 O O . ALA A 1 72 ? -1.381 -0.175 3.770 1.00 94.56 72 ALA A O 1
ATOM 587 N N . VAL A 1 73 ? -1.266 1.018 5.672 1.00 94.69 73 VAL A N 1
ATOM 588 C CA . VAL A 1 73 ? 0.172 0.786 5.892 1.00 94.69 73 VAL A CA 1
ATOM 589 C C . VAL A 1 73 ? 0.461 -0.695 6.130 1.00 94.69 73 VAL A C 1
ATOM 591 O O . VAL A 1 73 ? 1.372 -1.226 5.500 1.00 94.69 73 VAL A O 1
ATOM 594 N N . ASP A 1 74 ? -0.317 -1.370 6.979 1.00 95.56 74 ASP A N 1
ATOM 595 C CA . ASP A 1 74 ? -0.130 -2.796 7.283 1.00 95.56 74 ASP A CA 1
ATOM 596 C C . ASP A 1 74 ? -0.289 -3.668 6.028 1.00 95.56 74 ASP A C 1
ATOM 598 O O . ASP A 1 74 ? 0.624 -4.405 5.658 1.00 95.56 74 ASP A O 1
ATOM 602 N N . HIS A 1 75 ? -1.395 -3.510 5.294 1.00 96.81 75 HIS A N 1
ATOM 603 C CA . HIS A 1 75 ? -1.628 -4.249 4.050 1.00 96.81 75 HIS A CA 1
ATOM 604 C C . HIS A 1 75 ? -0.562 -3.962 2.990 1.00 96.81 75 HIS A C 1
ATOM 606 O O . HIS A 1 75 ? -0.064 -4.885 2.348 1.00 96.81 75 HIS A O 1
ATOM 612 N N . THR A 1 76 ? -0.181 -2.694 2.826 1.00 96.00 76 THR A N 1
ATOM 613 C CA . THR A 1 76 ? 0.852 -2.308 1.860 1.00 96.00 76 THR A CA 1
ATOM 614 C C . THR A 1 76 ? 2.207 -2.911 2.232 1.00 96.00 76 THR A C 1
ATOM 616 O O . THR A 1 76 ? 2.919 -3.388 1.354 1.00 96.00 76 THR A O 1
ATOM 619 N N . THR A 1 77 ? 2.543 -2.952 3.525 1.00 95.06 77 THR A N 1
ATOM 620 C CA . THR A 1 77 ? 3.781 -3.571 4.025 1.00 95.06 77 THR A CA 1
ATOM 621 C C . THR A 1 77 ? 3.797 -5.065 3.745 1.00 95.06 77 THR A C 1
ATOM 623 O O . THR A 1 77 ? 4.784 -5.560 3.216 1.00 95.06 77 THR A O 1
ATOM 626 N N . ARG A 1 78 ? 2.693 -5.773 4.005 1.00 95.12 78 ARG A N 1
ATOM 627 C CA . ARG A 1 78 ? 2.581 -7.208 3.702 1.00 95.12 78 ARG A CA 1
ATOM 628 C C . ARG A 1 78 ? 2.750 -7.499 2.212 1.00 95.12 78 ARG A C 1
ATOM 630 O O . ARG A 1 78 ? 3.494 -8.408 1.861 1.00 95.12 78 ARG A O 1
ATOM 637 N N . ILE A 1 79 ? 2.096 -6.716 1.350 1.00 95.75 79 ILE A N 1
ATOM 638 C CA . ILE A 1 79 ? 2.220 -6.848 -0.111 1.00 95.75 79 ILE A CA 1
ATOM 639 C C . ILE A 1 79 ? 3.665 -6.611 -0.549 1.00 95.75 79 ILE A C 1
ATOM 641 O O . ILE A 1 79 ? 4.216 -7.413 -1.296 1.00 95.75 79 ILE A O 1
ATOM 645 N N . TRP A 1 80 ? 4.289 -5.539 -0.061 1.00 94.75 80 TRP A N 1
ATOM 646 C CA . TRP A 1 80 ? 5.674 -5.227 -0.392 1.00 94.75 80 TRP A CA 1
ATOM 647 C C . TRP A 1 80 ? 6.641 -6.319 0.077 1.00 94.75 80 TRP A C 1
ATOM 649 O O . TRP A 1 80 ? 7.461 -6.767 -0.714 1.00 94.75 80 TRP A O 1
ATOM 659 N N . SER A 1 81 ? 6.528 -6.794 1.321 1.00 92.88 81 SER A N 1
ATOM 660 C CA . SER A 1 81 ? 7.402 -7.851 1.843 1.00 92.88 81 SER A CA 1
ATOM 661 C C . SER A 1 81 ? 7.237 -9.171 1.092 1.00 92.88 81 SER A C 1
ATOM 663 O O . SER A 1 81 ? 8.219 -9.876 0.881 1.00 92.88 81 SER A O 1
ATOM 665 N N . HIS A 1 82 ? 6.014 -9.503 0.672 1.00 92.94 82 HIS A N 1
ATOM 666 C CA . HIS A 1 82 ? 5.757 -10.673 -0.162 1.00 92.94 82 HIS A CA 1
ATOM 667 C C . HIS A 1 82 ? 6.419 -10.534 -1.539 1.00 92.94 82 HIS A C 1
ATOM 669 O O . HIS A 1 82 ? 7.155 -11.428 -1.944 1.00 92.94 82 HIS A O 1
ATOM 675 N N . ALA A 1 83 ? 6.230 -9.397 -2.215 1.00 89.62 83 ALA A N 1
ATOM 676 C CA . ALA A 1 83 ? 6.853 -9.134 -3.511 1.00 89.62 83 ALA A CA 1
ATOM 677 C C . ALA A 1 83 ? 8.391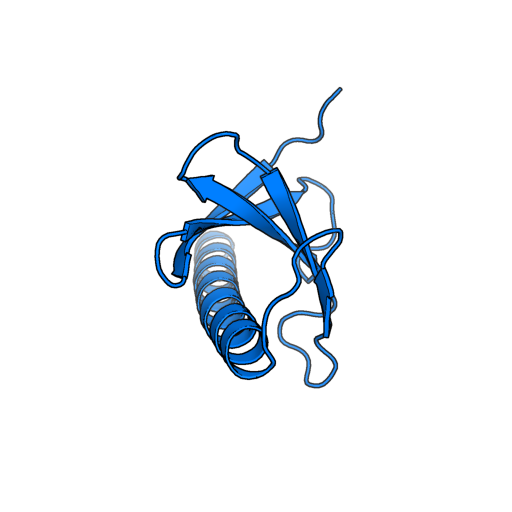 -9.132 -3.430 1.00 89.62 83 ALA A C 1
ATOM 679 O O . ALA A 1 83 ? 9.042 -9.807 -4.219 1.00 89.62 83 ALA A O 1
ATOM 680 N N . ALA A 1 84 ? 8.967 -8.464 -2.425 1.00 86.88 84 ALA A N 1
ATOM 681 C CA . ALA A 1 84 ? 10.415 -8.402 -2.219 1.00 86.88 84 ALA A CA 1
ATOM 682 C C . ALA A 1 84 ? 11.036 -9.784 -1.955 1.00 86.88 84 ALA A C 1
ATOM 684 O O . ALA A 1 84 ? 12.155 -10.058 -2.380 1.00 86.88 84 ALA A O 1
ATOM 685 N N . ARG A 1 85 ? 10.310 -10.674 -1.266 1.00 84.25 85 ARG A N 1
ATOM 686 C CA . ARG A 1 85 ? 10.756 -12.055 -1.057 1.00 84.25 85 ARG A CA 1
ATOM 687 C C . ARG A 1 85 ? 10.766 -12.851 -2.362 1.00 84.25 85 ARG A C 1
ATOM 689 O O . ARG A 1 85 ? 11.711 -13.590 -2.597 1.00 84.25 85 ARG A O 1
ATOM 696 N N . HIS A 1 86 ? 9.746 -12.684 -3.199 1.00 74.25 86 HIS A N 1
ATOM 697 C CA . HIS A 1 86 ? 9.687 -13.359 -4.494 1.00 74.25 86 HIS A CA 1
ATOM 698 C C . HIS A 1 86 ? 10.753 -12.861 -5.475 1.00 74.25 86 HIS A C 1
ATOM 700 O O . HIS A 1 86 ? 11.292 -13.671 -6.217 1.00 74.25 86 HIS A O 1
ATOM 706 N N . GLU A 1 87 ? 11.107 -11.573 -5.455 1.00 66.25 87 GLU A N 1
ATOM 707 C CA . GLU A 1 87 ? 12.249 -11.062 -6.229 1.00 66.25 87 GLU A CA 1
ATOM 708 C C . GLU A 1 87 ? 13.569 -11.705 -5.767 1.00 66.25 87 GLU A C 1
ATOM 710 O O . GLU A 1 87 ? 14.329 -12.205 -6.592 1.00 66.25 87 GLU A O 1
ATOM 715 N N . ALA A 1 88 ? 13.800 -11.795 -4.452 1.00 63.75 88 ALA A N 1
ATOM 716 C CA . ALA A 1 88 ? 15.009 -12.410 -3.898 1.00 63.75 88 ALA A CA 1
ATOM 717 C C . ALA A 1 88 ? 15.128 -13.923 -4.178 1.00 63.75 88 ALA A C 1
ATOM 719 O O . ALA A 1 88 ? 16.236 -14.440 -4.270 1.00 63.75 88 ALA A O 1
ATOM 720 N N . GLU A 1 89 ? 14.007 -14.640 -4.307 1.00 59.56 89 GLU A N 1
ATOM 721 C CA . GLU A 1 89 ? 13.983 -16.073 -4.648 1.00 59.56 89 GLU A CA 1
ATOM 722 C C . GLU A 1 89 ? 14.253 -16.339 -6.144 1.00 59.56 89 GLU A C 1
ATOM 724 O O . GLU A 1 89 ? 14.626 -17.453 -6.497 1.00 59.56 89 GLU A O 1
ATOM 729 N N . VAL A 1 90 ? 14.081 -15.344 -7.024 1.00 60.66 90 VAL A N 1
ATOM 730 C CA . VAL A 1 90 ? 14.326 -15.461 -8.478 1.00 60.66 90 VAL A CA 1
ATOM 731 C C . VAL A 1 90 ? 15.767 -15.088 -8.858 1.00 60.66 90 VAL A C 1
ATOM 733 O O . VAL A 1 90 ? 16.264 -15.547 -9.884 1.00 60.66 90 VAL A O 1
ATOM 736 N N . GLU A 1 91 ? 16.449 -14.285 -8.038 1.00 54.28 91 GLU A N 1
ATOM 737 C CA . GLU A 1 91 ? 17.863 -13.915 -8.230 1.00 54.28 91 GLU A CA 1
ATOM 738 C C 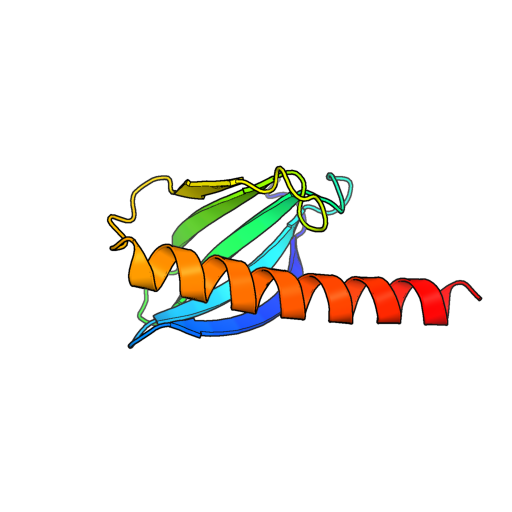. GLU A 1 91 ? 18.866 -14.894 -7.574 1.00 54.28 91 GLU A C 1
ATOM 740 O O . GLU A 1 91 ? 20.076 -14.687 -7.695 1.00 54.28 91 GLU A O 1
ATOM 745 N N . GLY A 1 92 ? 18.380 -15.928 -6.871 1.00 46.06 92 GLY A N 1
ATOM 746 C CA . GLY A 1 92 ? 19.180 -16.912 -6.121 1.00 46.06 92 GLY A CA 1
ATOM 747 C C . GLY A 1 92 ? 19.454 -18.233 -6.832 1.00 46.06 92 GLY A C 1
ATOM 748 O O . GLY A 1 92 ? 18.726 -18.579 -7.788 1.00 46.06 92 GLY A O 1
#

Foldseek 3Di:
DPFDWAFLDWDDQPQWIWTWTDGVVDDLQKIWIWGVPDDDIGTFFIWHRQVDPPIDTDGDPDPDDPVSRVVVSVVNSVSSVVSVVVVVVVVD

pLDDT: mean 88.68, std 11.12, range [46.06, 97.44]